Protein AF-A0A4Q5VAB6-F1 (afdb_monomer_lite)

Structure (mmCIF, N/CA/C/O backbone):
data_AF-A0A4Q5VAB6-F1
#
_entry.id   AF-A0A4Q5VAB6-F1
#
loop_
_atom_site.group_PDB
_atom_site.id
_atom_site.type_symbol
_atom_site.label_atom_id
_atom_site.label_alt_id
_atom_site.label_comp_id
_atom_site.label_asym_id
_atom_site.label_entity_id
_atom_site.label_seq_id
_atom_site.pdbx_PDB_ins_code
_atom_site.Cartn_x
_atom_site.Cartn_y
_atom_site.Cartn_z
_atom_site.occupancy
_atom_site.B_iso_or_equiv
_atom_site.auth_seq_id
_atom_site.auth_comp_id
_atom_site.auth_asym_id
_atom_site.auth_atom_id
_atom_site.pdbx_PDB_model_num
ATOM 1 N N . MET A 1 1 ? 13.483 2.325 -4.606 1.00 90.50 1 MET A N 1
ATOM 2 C CA . MET A 1 1 ? 12.328 3.256 -4.716 1.00 90.50 1 MET A CA 1
ATOM 3 C C . MET A 1 1 ? 11.062 2.512 -4.336 1.00 90.50 1 MET A C 1
ATOM 5 O O . MET A 1 1 ? 11.102 1.288 -4.304 1.00 90.50 1 MET A O 1
ATOM 9 N N . TYR A 1 2 ? 9.995 3.224 -3.984 1.00 91.56 2 TYR A N 1
ATOM 10 C CA . TYR A 1 2 ? 8.713 2.623 -3.622 1.00 91.56 2 TYR A CA 1
ATOM 11 C C . TYR A 1 2 ? 7.577 3.352 -4.317 1.00 91.56 2 TYR A C 1
ATOM 13 O O . TYR A 1 2 ? 7.671 4.554 -4.542 1.00 91.56 2 TYR A O 1
ATOM 21 N N . TYR A 1 3 ? 6.516 2.625 -4.608 1.00 91.25 3 TYR A N 1
ATOM 22 C CA . TYR A 1 3 ? 5.393 3.091 -5.411 1.00 91.25 3 TYR A CA 1
ATOM 23 C C . TYR A 1 3 ? 4.096 2.711 -4.708 1.00 91.25 3 TYR A C 1
ATOM 25 O O . TYR A 1 3 ? 4.080 1.713 -3.980 1.00 91.25 3 TYR A O 1
ATOM 33 N N . PHE A 1 4 ? 3.021 3.473 -4.898 1.00 90.81 4 PHE A N 1
ATOM 34 C CA . PHE A 1 4 ? 1.691 3.026 -4.484 1.00 90.81 4 PHE A CA 1
ATOM 35 C C . PHE A 1 4 ? 0.646 3.361 -5.535 1.00 90.81 4 PHE A C 1
ATOM 37 O O . PHE A 1 4 ? 0.739 4.349 -6.255 1.00 90.81 4 PHE A O 1
ATOM 44 N N . GLY A 1 5 ? -0.397 2.548 -5.583 1.00 89.88 5 GLY A N 1
ATOM 45 C CA . GLY A 1 5 ? -1.493 2.759 -6.510 1.00 89.88 5 GLY A CA 1
ATOM 46 C C . GLY A 1 5 ? -2.607 1.768 -6.270 1.00 89.88 5 GLY A C 1
ATOM 47 O O . GLY A 1 5 ? -2.445 0.768 -5.565 1.00 89.88 5 GLY A O 1
ATOM 48 N N . GLU A 1 6 ? -3.764 2.059 -6.846 1.00 88.50 6 GLU A N 1
ATOM 49 C CA . GLU A 1 6 ? -4.882 1.128 -6.820 1.00 88.50 6 GLU A CA 1
ATOM 50 C C . GLU A 1 6 ? -4.488 -0.199 -7.475 1.00 88.50 6 GLU A C 1
ATOM 52 O O . GLU A 1 6 ? -3.895 -0.242 -8.556 1.00 88.50 6 GLU A O 1
ATOM 57 N N . LEU A 1 7 ? -4.814 -1.304 -6.806 1.00 80.38 7 LEU A N 1
ATOM 58 C CA . LEU A 1 7 ? -4.424 -2.626 -7.266 1.00 80.38 7 LEU A CA 1
ATOM 59 C C . LEU A 1 7 ? -5.051 -2.923 -8.638 1.00 80.38 7 LEU A C 1
ATOM 61 O O . LEU A 1 7 ? -6.265 -3.070 -8.765 1.00 80.38 7 LEU A O 1
ATOM 65 N N . GLY A 1 8 ? -4.204 -3.037 -9.665 1.00 74.31 8 GLY A N 1
ATOM 66 C CA . GLY A 1 8 ? -4.619 -3.245 -11.058 1.00 74.31 8 GLY A CA 1
ATOM 67 C C . GLY A 1 8 ? -4.635 -1.986 -11.937 1.00 74.31 8 GLY A C 1
ATOM 68 O O . GLY A 1 8 ? -4.975 -2.102 -13.114 1.00 74.31 8 GLY A O 1
ATOM 69 N N . TYR A 1 9 ? -4.242 -0.824 -11.406 1.00 72.62 9 TYR A N 1
ATOM 70 C CA . TYR A 1 9 ? -4.085 0.442 -12.133 1.00 72.62 9 TYR A CA 1
ATOM 71 C C . TYR A 1 9 ? -2.640 0.976 -12.037 1.00 72.62 9 TYR A C 1
ATOM 73 O O . TYR A 1 9 ? -1.850 0.493 -11.227 1.00 72.62 9 TYR A O 1
ATOM 81 N N . GLU A 1 10 ? -2.279 1.920 -12.917 1.00 63.53 10 GLU A N 1
ATOM 82 C CA . GLU A 1 10 ? -0.949 2.556 -12.940 1.00 63.53 10 GLU A CA 1
ATOM 83 C C . GLU A 1 10 ? -0.685 3.409 -11.682 1.00 63.53 10 GLU A C 1
ATOM 85 O O . GLU A 1 10 ? -1.620 3.867 -11.027 1.00 63.53 10 GLU A O 1
ATOM 90 N N . ASP A 1 11 ? 0.602 3.586 -11.366 1.00 66.38 11 ASP A N 1
ATOM 91 C CA . ASP A 1 11 ? 1.137 4.234 -10.159 1.00 66.38 11 ASP A CA 1
ATOM 92 C C . ASP A 1 11 ? 0.539 5.627 -9.879 1.00 66.38 11 ASP A C 1
ATOM 94 O O . ASP A 1 11 ? 0.524 6.499 -10.752 1.00 66.38 11 ASP A O 1
ATOM 98 N N . ASP A 1 12 ? 0.088 5.843 -8.637 1.00 68.81 12 ASP A N 1
ATOM 99 C CA . ASP A 1 12 ? -0.381 7.141 -8.138 1.00 68.81 12 ASP A CA 1
ATOM 100 C C . ASP A 1 12 ? 0.795 7.979 -7.567 1.00 68.81 12 ASP A C 1
ATOM 102 O O . ASP A 1 12 ? 0.660 9.202 -7.431 1.00 68.81 12 ASP A O 1
ATOM 106 N N . GLY A 1 13 ? 1.966 7.386 -7.264 1.00 78.31 13 GLY A N 1
ATOM 107 C CA . GLY A 1 13 ? 3.155 8.163 -6.897 1.00 78.31 13 GLY A CA 1
ATOM 108 C C . GLY A 1 13 ? 4.430 7.396 -6.512 1.00 78.31 13 GLY A C 1
ATOM 109 O O . GLY A 1 13 ? 4.404 6.322 -5.917 1.00 78.31 13 GLY A O 1
ATOM 110 N N . GLU A 1 14 ? 5.573 8.057 -6.736 1.00 89.81 14 GLU A N 1
ATOM 111 C CA . GLU A 1 14 ? 6.924 7.576 -6.419 1.00 89.81 14 GLU A CA 1
ATOM 112 C C . GLU A 1 14 ? 7.458 8.125 -5.076 1.00 89.81 14 GLU A C 1
ATOM 114 O O . GLU A 1 14 ? 7.413 9.326 -4.795 1.00 89.81 14 GLU A O 1
ATOM 119 N N . PHE A 1 15 ? 8.053 7.245 -4.265 1.00 92.75 15 PHE A N 1
ATOM 120 C CA . PHE A 1 15 ? 8.529 7.520 -2.909 1.00 92.75 15 PHE A CA 1
ATOM 121 C C . PHE A 1 15 ? 9.959 7.035 -2.666 1.00 92.75 15 PHE A C 1
ATOM 123 O O . PHE A 1 15 ? 10.398 5.970 -3.109 1.00 92.75 15 PHE A O 1
ATOM 130 N N . SER A 1 16 ? 10.691 7.807 -1.859 1.00 92.31 16 SER A N 1
ATOM 131 C CA . SER A 1 16 ? 12.083 7.506 -1.498 1.00 92.31 16 SER A CA 1
ATOM 132 C C . SER A 1 16 ? 12.229 6.419 -0.427 1.00 92.31 16 SER A C 1
ATOM 134 O O . SER A 1 16 ? 13.319 5.883 -0.228 1.00 92.31 16 SER A O 1
ATOM 136 N N . SER A 1 17 ? 11.143 6.080 0.274 1.00 93.44 17 SER A N 1
ATOM 137 C CA . SER A 1 17 ? 11.141 5.080 1.340 1.00 93.44 17 SER A CA 1
ATOM 138 C C . SER A 1 17 ? 9.803 4.356 1.442 1.00 93.44 17 SER A C 1
ATOM 140 O O . SER A 1 17 ? 8.753 4.928 1.150 1.00 93.44 17 SER A O 1
ATOM 142 N N . GLN A 1 18 ? 9.854 3.115 1.926 1.00 91.19 18 GLN A N 1
ATOM 143 C CA . GLN A 1 18 ? 8.677 2.276 2.126 1.00 91.19 18 GLN A CA 1
ATOM 144 C C . GLN A 1 18 ? 7.668 2.938 3.059 1.00 91.19 18 GLN A C 1
ATOM 146 O O . GLN A 1 18 ? 6.490 2.990 2.745 1.00 91.19 18 GLN A O 1
ATOM 151 N N . THR A 1 19 ? 8.131 3.488 4.183 1.00 94.25 19 THR A N 1
ATOM 152 C CA . THR A 1 19 ? 7.256 4.110 5.185 1.00 94.25 19 THR A CA 1
ATOM 153 C C . THR A 1 19 ? 6.455 5.276 4.612 1.00 94.25 19 THR A C 1
ATOM 155 O O . THR A 1 19 ? 5.317 5.494 5.014 1.00 94.25 19 THR A O 1
ATOM 158 N N . GLN A 1 20 ? 7.021 6.025 3.661 1.00 94.62 20 GLN A N 1
ATOM 159 C CA . GLN A 1 20 ? 6.278 7.085 2.979 1.00 94.62 20 GLN A CA 1
ATOM 160 C C . GLN A 1 20 ? 5.209 6.516 2.042 1.00 94.62 20 GLN A C 1
ATOM 162 O O . GLN A 1 20 ? 4.081 6.998 2.071 1.00 94.62 20 GLN A O 1
ATOM 167 N N . ALA A 1 21 ? 5.547 5.484 1.261 1.00 93.12 21 ALA A N 1
ATOM 168 C CA . ALA A 1 21 ? 4.582 4.808 0.395 1.00 93.12 21 ALA A CA 1
ATOM 169 C C . ALA A 1 21 ? 3.448 4.159 1.209 1.00 93.12 21 ALA A C 1
ATOM 171 O O . ALA A 1 21 ? 2.286 4.283 0.845 1.00 93.12 21 ALA A O 1
ATOM 172 N N . GLU A 1 22 ? 3.760 3.546 2.355 1.00 93.88 22 GLU A N 1
ATOM 173 C CA . GLU A 1 22 ? 2.774 2.996 3.293 1.00 93.88 22 GLU A CA 1
ATOM 174 C C . GLU A 1 22 ? 1.840 4.071 3.851 1.00 93.88 22 GLU A C 1
ATOM 176 O O . GLU A 1 22 ? 0.632 3.860 3.898 1.00 93.88 22 GLU A O 1
ATOM 181 N N . HIS A 1 23 ? 2.375 5.227 4.259 1.00 94.12 23 HIS A N 1
ATOM 182 C CA . HIS A 1 23 ? 1.554 6.327 4.769 1.00 94.12 23 HIS A CA 1
ATOM 183 C C . HIS A 1 23 ? 0.604 6.864 3.693 1.00 94.12 23 HIS A C 1
ATOM 185 O O . HIS A 1 23 ? -0.585 7.027 3.9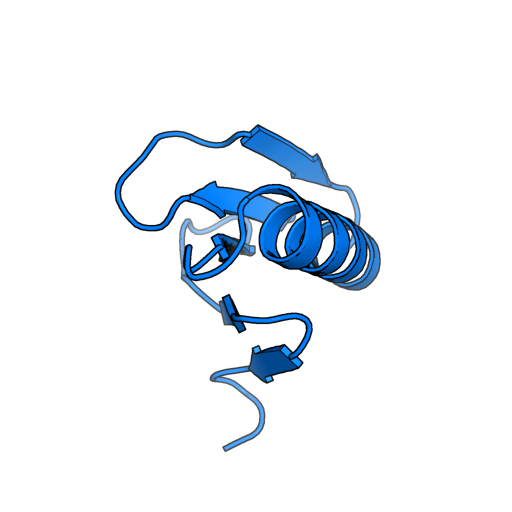54 1.00 94.12 23 HIS A O 1
ATOM 191 N N . ALA A 1 24 ? 1.106 7.070 2.473 1.00 92.25 24 ALA A N 1
ATOM 192 C CA . ALA A 1 24 ? 0.288 7.526 1.354 1.00 92.25 24 ALA A CA 1
ATOM 193 C C . ALA A 1 24 ? -0.775 6.487 0.955 1.00 92.25 24 ALA A C 1
ATOM 195 O O . ALA A 1 24 ? -1.931 6.840 0.724 1.00 92.25 24 ALA A O 1
ATOM 196 N N . ALA A 1 25 ? -0.419 5.199 0.945 1.00 91.69 25 ALA A N 1
ATOM 197 C CA . ALA A 1 25 ? -1.356 4.115 0.670 1.00 91.69 25 ALA A CA 1
ATOM 198 C C . ALA A 1 25 ? -2.454 4.012 1.740 1.00 91.69 25 ALA A C 1
ATOM 200 O O . ALA A 1 25 ? -3.618 3.796 1.406 1.00 91.69 25 ALA A O 1
ATOM 201 N N . LEU A 1 26 ? -2.109 4.214 3.017 1.00 92.62 26 LEU A N 1
ATOM 202 C CA . LEU A 1 26 ? -3.067 4.267 4.122 1.00 92.62 26 LEU A CA 1
ATOM 203 C C . LEU A 1 26 ? -4.058 5.418 3.959 1.00 92.62 26 LEU A C 1
ATOM 205 O O . LEU A 1 26 ? -5.266 5.180 3.999 1.00 92.62 26 LEU A O 1
ATOM 209 N N . GLU A 1 27 ? -3.561 6.638 3.740 1.00 92.19 27 GLU A N 1
ATOM 210 C CA . GLU A 1 27 ? -4.399 7.819 3.497 1.00 92.19 27 GLU A CA 1
ATOM 211 C C . GLU A 1 27 ? -5.326 7.590 2.298 1.00 92.19 27 GLU A C 1
ATOM 213 O O . GLU A 1 27 ? -6.540 7.751 2.418 1.00 92.19 27 GLU A O 1
ATOM 218 N N . SER A 1 28 ? -4.782 7.085 1.188 1.00 89.69 28 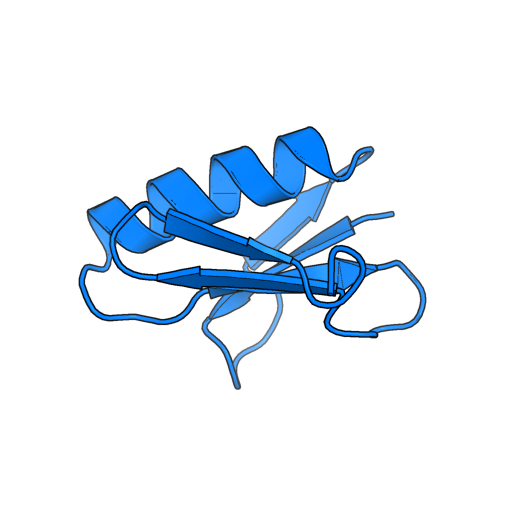SER A N 1
ATOM 219 C CA . SER A 1 28 ? -5.557 6.783 -0.017 1.00 89.69 28 SER A CA 1
ATOM 220 C C . SER A 1 28 ? -6.622 5.710 0.223 1.00 89.69 28 SER A C 1
ATOM 222 O O . SER A 1 28 ? -7.759 5.869 -0.221 1.00 89.69 28 SER A O 1
ATOM 224 N N . SER A 1 29 ? -6.303 4.645 0.969 1.00 90.12 29 SER A N 1
ATOM 225 C CA . SER A 1 29 ? -7.273 3.596 1.312 1.00 90.12 29 SER A CA 1
ATOM 226 C C . SER A 1 29 ? -8.425 4.148 2.159 1.00 90.12 29 SER A C 1
ATOM 228 O O . SER A 1 29 ? -9.578 3.805 1.929 1.00 90.12 29 SER A O 1
ATOM 230 N N . LEU A 1 30 ? -8.153 5.077 3.078 1.00 89.00 30 LEU A N 1
ATOM 231 C CA . LEU A 1 30 ? -9.184 5.712 3.900 1.00 89.00 30 LEU A CA 1
ATOM 232 C C . LEU A 1 30 ? -10.049 6.693 3.094 1.00 89.00 30 LEU A C 1
ATOM 234 O O . LEU A 1 30 ? -11.259 6.759 3.308 1.00 89.00 30 LEU A O 1
ATOM 238 N N . GLU A 1 31 ? -9.454 7.441 2.161 1.00 88.12 31 GLU A N 1
ATOM 239 C CA . GLU A 1 31 ? -10.176 8.387 1.301 1.00 88.12 31 GLU A CA 1
ATOM 240 C C . GLU A 1 31 ? -11.028 7.687 0.232 1.00 88.12 31 GLU A C 1
ATOM 242 O O . GLU A 1 31 ? -12.167 8.092 -0.019 1.00 88.12 31 GLU A O 1
ATOM 247 N N . LYS A 1 32 ? -10.492 6.635 -0.400 1.00 82.38 32 LYS A N 1
ATOM 248 C CA . LYS A 1 32 ? -11.165 5.871 -1.465 1.00 82.38 32 LYS A CA 1
ATOM 249 C C . LYS A 1 32 ? -12.079 4.762 -0.918 1.00 82.38 32 LYS A C 1
ATOM 251 O O . LYS A 1 32 ? -12.937 4.266 -1.651 1.00 82.38 32 LYS A O 1
ATOM 256 N N . GLY A 1 33 ? -11.952 4.395 0.359 1.00 77.12 33 GLY A N 1
ATOM 257 C CA . GLY A 1 33 ? -12.791 3.409 1.042 1.00 77.12 33 GLY A CA 1
ATOM 258 C C . GLY A 1 33 ? -12.309 1.965 0.859 1.00 77.12 33 GLY A C 1
ATOM 259 O O . GLY A 1 33 ? -11.172 1.624 1.152 1.00 77.12 33 GLY A O 1
ATOM 260 N N . THR A 1 34 ? -13.176 1.068 0.376 1.00 77.69 34 THR A N 1
ATOM 261 C CA . THR A 1 34 ? -12.903 -0.389 0.289 1.00 77.69 34 THR A CA 1
ATOM 262 C C . THR A 1 34 ? -11.912 -0.787 -0.819 1.00 77.69 34 THR A C 1
ATOM 264 O O . THR A 1 34 ? -11.875 -1.943 -1.241 1.00 77.69 34 THR A O 1
ATOM 267 N N . VAL A 1 35 ? -11.143 0.171 -1.333 1.00 86.00 35 VAL A N 1
ATOM 268 C CA . VAL A 1 35 ? -10.192 -0.019 -2.427 1.00 86.00 35 VAL A CA 1
ATOM 269 C C . VAL A 1 35 ? -8.868 -0.513 -1.857 1.00 86.00 35 VAL A C 1
ATOM 271 O O . VAL A 1 35 ? -8.329 0.065 -0.916 1.00 86.00 35 VAL A O 1
ATOM 274 N N . ALA A 1 36 ? -8.342 -1.586 -2.444 1.00 90.56 36 ALA A N 1
ATOM 275 C CA . ALA A 1 36 ? -7.018 -2.084 -2.110 1.00 90.56 36 ALA A CA 1
ATOM 276 C C . ALA A 1 36 ? -5.953 -1.244 -2.817 1.00 90.56 36 ALA A C 1
ATOM 278 O O . ALA A 1 36 ? -5.958 -1.121 -4.044 1.00 90.56 36 ALA A O 1
ATOM 279 N N . ILE A 1 37 ? -5.027 -0.703 -2.035 1.00 92.75 37 ILE A N 1
ATOM 280 C CA . ILE A 1 37 ? -3.906 0.087 -2.529 1.00 92.75 37 ILE A CA 1
ATOM 281 C C . ILE A 1 37 ? -2.642 -0.756 -2.402 1.00 92.75 37 ILE A C 1
ATOM 283 O O . ILE A 1 37 ? -2.216 -1.086 -1.298 1.00 92.75 37 ILE A O 1
ATOM 287 N N . SER A 1 38 ? -2.055 -1.155 -3.522 1.00 93.12 38 SER A N 1
ATOM 288 C CA . SER A 1 38 ? -0.795 -1.895 -3.544 1.00 93.12 38 SER A CA 1
ATOM 289 C C . SER A 1 38 ? 0.389 -0.965 -3.341 1.00 93.12 38 SER A C 1
ATOM 291 O O . SER A 1 38 ? 0.382 0.174 -3.799 1.00 93.12 38 SER A O 1
ATOM 293 N N . ILE A 1 39 ? 1.413 -1.487 -2.672 1.00 93.56 39 ILE A N 1
ATOM 294 C CA . ILE A 1 39 ? 2.719 -0.858 -2.517 1.00 93.56 39 ILE A CA 1
ATOM 295 C C . ILE A 1 39 ? 3.736 -1.753 -3.220 1.00 93.56 39 ILE A C 1
ATOM 297 O O . ILE A 1 39 ? 3.842 -2.943 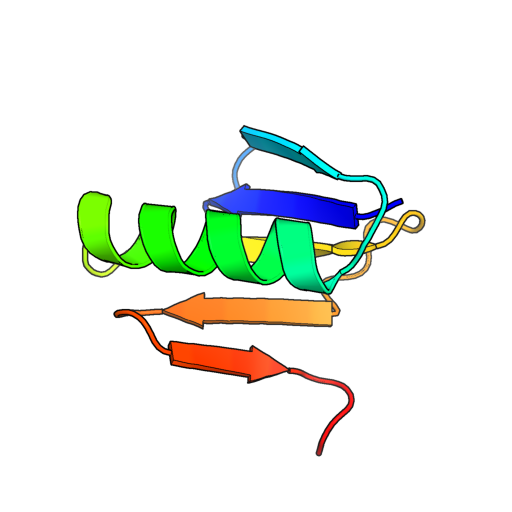-2.895 1.00 93.56 39 ILE A O 1
ATOM 301 N N . TRP A 1 40 ? 4.484 -1.178 -4.158 1.00 92.81 40 TRP A N 1
ATOM 302 C CA . TRP A 1 40 ? 5.526 -1.871 -4.913 1.00 92.81 40 TRP A CA 1
ATOM 303 C C . TRP A 1 40 ? 6.918 -1.366 -4.546 1.00 92.81 40 TRP A C 1
ATOM 305 O O . TRP A 1 40 ? 7.084 -0.229 -4.092 1.00 92.81 40 TRP A O 1
ATOM 315 N N . ASP A 1 41 ? 7.920 -2.216 -4.739 1.00 92.00 41 ASP A N 1
ATOM 316 C CA . ASP A 1 41 ? 9.320 -1.803 -4.732 1.00 92.00 41 ASP A CA 1
ATOM 317 C C . ASP A 1 41 ? 9.819 -1.433 -6.143 1.00 92.00 41 ASP A C 1
ATOM 319 O O . ASP A 1 41 ? 9.063 -1.384 -7.110 1.00 92.00 41 ASP A O 1
ATOM 323 N N . GLU A 1 42 ? 11.113 -1.143 -6.264 1.00 89.69 42 GLU A N 1
ATOM 324 C CA . GLU A 1 42 ? 11.753 -0.779 -7.535 1.00 89.69 42 GLU A CA 1
ATOM 325 C C . GLU A 1 42 ? 11.830 -1.901 -8.577 1.00 89.69 42 GLU A C 1
ATOM 327 O O . GLU A 1 42 ? 12.259 -1.650 -9.702 1.00 89.69 42 GLU A O 1
ATOM 332 N N . PHE A 1 43 ? 11.441 -3.121 -8.212 1.00 91.12 43 PHE A N 1
ATOM 333 C CA . PHE A 1 43 ? 11.394 -4.279 -9.098 1.00 91.12 43 PHE A CA 1
ATOM 334 C C . PHE A 1 43 ? 9.961 -4.622 -9.526 1.00 91.12 43 PHE A C 1
ATOM 336 O O . PHE A 1 43 ? 9.733 -5.718 -10.040 1.00 91.12 43 PHE A O 1
ATOM 343 N N . ASP A 1 44 ? 9.010 -3.705 -9.312 1.00 87.31 44 ASP A N 1
ATOM 344 C CA . ASP A 1 44 ? 7.572 -3.902 -9.524 1.00 87.31 44 ASP A CA 1
ATOM 345 C C . ASP A 1 44 ? 6.986 -5.059 -8.682 1.00 87.31 44 ASP A C 1
ATOM 347 O O . ASP A 1 44 ? 5.903 -5.581 -8.975 1.00 87.31 44 ASP A O 1
ATOM 351 N N . GLU A 1 45 ? 7.664 -5.480 -7.604 1.00 90.88 45 GLU A N 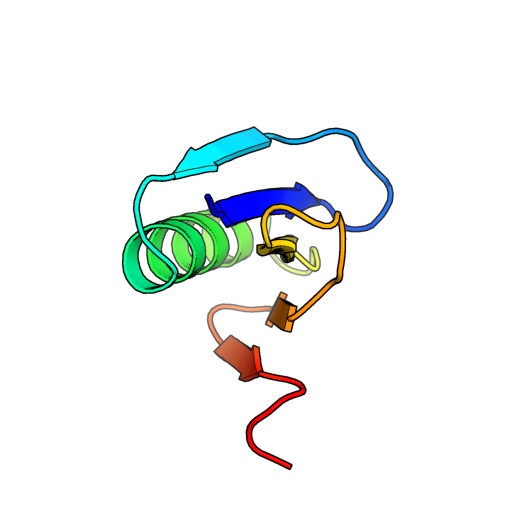1
ATOM 352 C CA . GLU A 1 45 ? 7.132 -6.502 -6.706 1.00 90.88 45 GLU A CA 1
ATOM 353 C C . GLU A 1 45 ? 6.172 -5.877 -5.691 1.00 90.88 45 GLU A C 1
ATOM 355 O O . GLU A 1 45 ? 6.530 -4.962 -4.950 1.00 90.88 45 GLU A O 1
ATOM 360 N N . VAL A 1 46 ? 4.946 -6.408 -5.602 1.00 91.56 46 VAL A N 1
ATOM 361 C CA . VAL A 1 46 ? 4.007 -6.041 -4.529 1.00 91.56 46 VAL A CA 1
ATOM 362 C C . VAL A 1 46 ? 4.557 -6.555 -3.201 1.00 91.56 46 VAL A C 1
ATOM 364 O O . VAL A 1 46 ? 4.588 -7.767 -2.953 1.00 91.56 46 VAL A O 1
ATOM 367 N N . ILE A 1 47 ? 4.949 -5.628 -2.333 1.00 93.31 47 ILE A N 1
ATOM 368 C CA . ILE A 1 47 ? 5.507 -5.928 -1.010 1.00 93.31 47 ILE A CA 1
ATOM 369 C C . ILE A 1 47 ? 4.467 -5.798 0.102 1.00 93.31 47 ILE A C 1
ATOM 371 O O . ILE A 1 47 ? 4.557 -6.498 1.110 1.00 93.31 47 ILE A O 1
ATOM 375 N N . ALA A 1 48 ? 3.474 -4.929 -0.081 1.00 93.88 48 ALA A N 1
ATOM 376 C CA . ALA A 1 48 ? 2.414 -4.692 0.887 1.00 93.88 48 ALA A CA 1
ATOM 377 C C . ALA A 1 48 ? 1.137 -4.194 0.199 1.00 93.88 48 ALA A C 1
ATOM 379 O O . ALA A 1 48 ? 1.170 -3.729 -0.941 1.00 93.88 48 ALA A O 1
ATOM 380 N N . VAL A 1 49 ? 0.008 -4.295 0.899 1.00 93.31 49 VAL A N 1
ATOM 381 C CA . VAL A 1 49 ? -1.286 -3.766 0.452 1.00 93.31 49 VAL A CA 1
ATOM 382 C C . VAL A 1 49 ? -1.958 -3.036 1.613 1.00 93.31 49 VAL A C 1
ATOM 384 O O . VAL A 1 49 ? -1.995 -3.566 2.723 1.00 93.31 49 VAL A O 1
ATOM 387 N N . ALA A 1 50 ? -2.489 -1.840 1.360 1.00 93.56 50 ALA A N 1
ATOM 388 C CA . ALA A 1 50 ? -3.343 -1.101 2.281 1.00 93.56 50 ALA A CA 1
ATOM 389 C C . ALA A 1 50 ? -4.823 -1.341 1.951 1.00 93.56 50 ALA A C 1
ATOM 391 O O . ALA A 1 50 ? -5.232 -1.194 0.797 1.00 93.56 50 ALA A O 1
ATOM 392 N N . ILE A 1 51 ? -5.626 -1.713 2.947 1.00 91.81 51 ILE A N 1
ATOM 393 C CA . ILE A 1 51 ? -7.074 -1.925 2.818 1.00 91.81 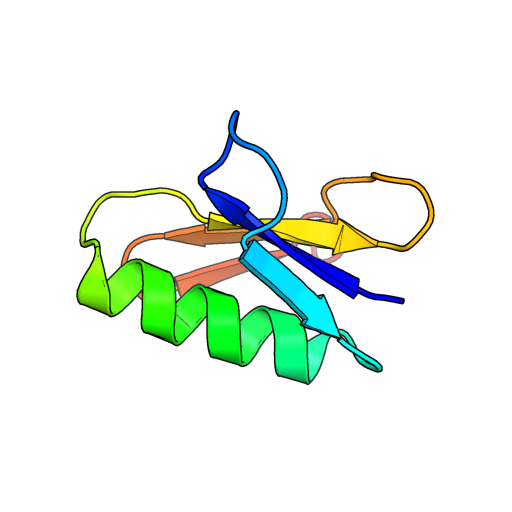51 ILE A CA 1
ATOM 394 C C . ILE A 1 51 ? -7.737 -1.388 4.084 1.00 91.81 51 ILE A C 1
ATOM 396 O O . ILE A 1 51 ? -7.365 -1.802 5.178 1.00 91.81 51 ILE A O 1
ATOM 400 N N . ASP A 1 52 ? -8.716 -0.492 3.936 1.00 90.88 52 ASP A N 1
ATOM 401 C CA . ASP A 1 52 ? -9.512 0.050 5.054 1.00 90.88 52 ASP A CA 1
ATOM 402 C C . ASP A 1 52 ? -8.657 0.634 6.202 1.00 90.88 52 ASP A C 1
ATOM 404 O O . ASP A 1 52 ? -8.949 0.459 7.383 1.00 90.88 52 ASP A O 1
ATOM 408 N N . GLY A 1 53 ? -7.550 1.307 5.865 1.00 90.31 53 GLY A N 1
ATOM 409 C CA . GLY A 1 53 ? -6.640 1.884 6.857 1.00 90.31 53 GLY A CA 1
ATOM 410 C C . GLY A 1 53 ? -5.732 0.882 7.585 1.00 90.31 53 GLY A C 1
ATOM 411 O O . GLY A 1 53 ? -5.068 1.267 8.548 1.00 90.31 53 GLY A O 1
ATOM 412 N N . GLU A 1 54 ? -5.653 -0.372 7.133 1.00 92.69 54 GLU A N 1
ATOM 413 C CA . GLU A 1 54 ? -4.687 -1.369 7.609 1.00 92.69 54 GLU A CA 1
ATOM 414 C C . GLU A 1 54 ? -3.682 -1.765 6.521 1.00 92.69 54 GLU A C 1
ATOM 416 O O . GLU A 1 54 ? -4.026 -1.848 5.344 1.00 92.69 54 GLU A O 1
ATOM 421 N N . ILE A 1 55 ? -2.435 -2.040 6.928 1.00 93.50 55 ILE A N 1
ATOM 422 C CA . ILE A 1 55 ? -1.352 -2.519 6.055 1.00 93.50 55 ILE A CA 1
ATOM 423 C C . ILE A 1 55 ? -1.130 -4.016 6.262 1.00 93.50 55 ILE A C 1
ATOM 425 O O . ILE A 1 55 ? -0.864 -4.471 7.374 1.00 93.50 55 ILE A O 1
ATOM 429 N N . PHE A 1 56 ? -1.115 -4.750 5.155 1.00 92.88 56 PHE A N 1
ATOM 430 C CA . PHE A 1 56 ? -0.755 -6.160 5.082 1.00 92.88 56 PHE A CA 1
ATOM 431 C C . PHE A 1 56 ? 0.581 -6.294 4.337 1.00 92.88 56 PHE A C 1
ATOM 433 O O . PHE A 1 56 ? 0.629 -6.133 3.119 1.00 92.88 56 PHE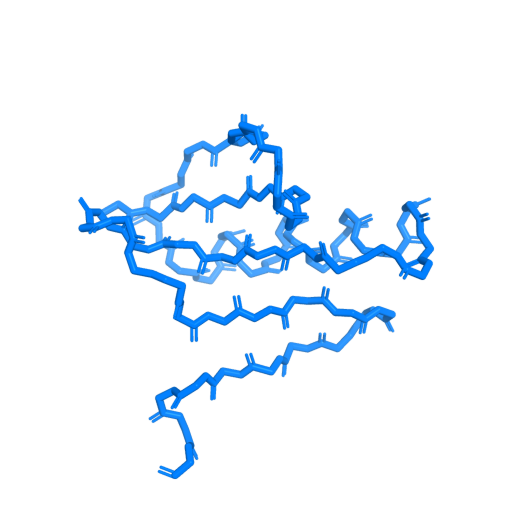 A O 1
ATOM 440 N N . ASP A 1 57 ? 1.676 -6.549 5.063 1.00 92.06 57 ASP A N 1
ATOM 441 C CA . ASP A 1 57 ? 3.034 -6.697 4.502 1.00 92.06 57 ASP A CA 1
ATOM 442 C C . ASP A 1 57 ? 3.354 -8.178 4.253 1.00 92.06 57 ASP A C 1
ATOM 444 O O . ASP A 1 57 ? 3.461 -8.965 5.194 1.00 92.06 57 ASP A O 1
ATOM 448 N N . LYS A 1 58 ? 3.565 -8.544 2.984 1.00 85.94 58 LYS A N 1
ATOM 449 C CA . LYS A 1 58 ? 3.840 -9.920 2.534 1.00 85.94 58 LYS A CA 1
ATOM 450 C C . LYS A 1 58 ? 5.156 -10.482 3.086 1.00 85.94 58 LYS A C 1
ATOM 452 O O . LYS A 1 58 ? 5.367 -11.690 3.074 1.00 85.94 58 LYS A O 1
ATOM 457 N N . ARG A 1 59 ? 6.079 -9.625 3.528 1.00 80.06 59 ARG A N 1
ATOM 458 C CA . ARG A 1 59 ? 7.413 -10.025 4.012 1.00 80.06 59 ARG A CA 1
ATOM 459 C C . ARG A 1 59 ? 7.451 -10.250 5.522 1.00 80.06 59 ARG A C 1
ATOM 461 O O . ARG A 1 59 ? 8.506 -10.615 6.038 1.00 80.06 59 ARG A O 1
ATOM 468 N N . LYS A 1 60 ? 6.351 -9.976 6.231 1.00 71.81 60 LYS A N 1
ATOM 469 C CA . LYS A 1 60 ? 6.233 -10.170 7.685 1.00 71.81 60 LYS A CA 1
ATOM 470 C C . LYS A 1 60 ? 5.515 -11.469 8.082 1.00 71.81 60 LYS A C 1
ATOM 472 O O . LYS A 1 60 ? 5.311 -11.667 9.278 1.00 71.81 60 LYS A O 1
ATOM 477 N N . ASP A 1 61 ? 5.175 -12.318 7.112 1.00 55.12 61 ASP A N 1
ATOM 478 C CA . ASP A 1 61 ? 4.680 -13.692 7.315 1.00 55.12 61 ASP A CA 1
ATOM 479 C C . ASP A 1 61 ? 5.796 -14.673 7.727 1.00 55.12 61 ASP A C 1
ATOM 481 O O . ASP A 1 61 ? 6.905 -14.610 7.141 1.00 55.12 61 ASP A O 1
#

Radius of gyration: 10.04 Å; chains: 1; bounding box: 25×22×21 Å

pLDDT: mean 87.57, std 8.55, range [55.12, 94.62]

Foldseek 3Di:
DKFKDFVPDDTPDDDPDPVVNLVVQLVVQCVVPQTKMFMADPVRDGQWIHGRNDIDGPVVD

Sequence (61 aa):
MYYFGELGYEDDGEFSSQTQAEHAALESSLEKGTVAISIWDEFDEVIAVAIDGEIFDKRKD

Secondary structure (DSSP, 8-state):
-EEEEETTS--SEEESSHHHHHHHHHHHHHHH-S--EEEEETTS-EEEEEETTEEEETT--